Protein AF-A0A8J2N8V6-F1 (afdb_monomer_lite)

Organism: Fusarium equiseti (NCBI:txid61235)

Sequence (111 aa):
MAQVSVFTEREKQVLQQASYNYNIIHEINIMSFAQFEYEKMSPFFQNFLKGIPEEAKASAIDEWRRVRGYAEAKCVVYMLAQDITIEKRWEERSGVIPCGPIFHEDNLIAF

Secondary structure (DSSP, 8-state):
-----SS-HHHHHHHHTT---HHHHHHHHH--HHHHHHHHTSHHHHHHHHTS-------HHHHHHHHHHHHHHHHHHHHHHHHHHHHHHHHHHHTS---S----TT-----

pLDDT: mean 76.34, std 15.36, range [38.72, 94.06]

Radius of gyration: 24.13 Å; chains: 1; bounding box: 59×27×76 Å

Foldseek 3Di:
DDDDQPDDPVLLVCLQVVHDDLVNLVCLLPDDLVNVVVCVVDPSVVSPLVVQDDDDDPDSVVSSVSSNVVSVVVNVVVVVVVVVVVVVVVVVVVVPDPPDDDDDPDDDDDD

Structure (mmCIF, N/CA/C/O backbone):
data_AF-A0A8J2N8V6-F1
#
_entry.id   AF-A0A8J2N8V6-F1
#
loop_
_atom_site.group_PDB
_atom_site.id
_atom_site.type_symbol
_atom_site.label_atom_id
_atom_site.label_alt_id
_atom_site.label_comp_id
_atom_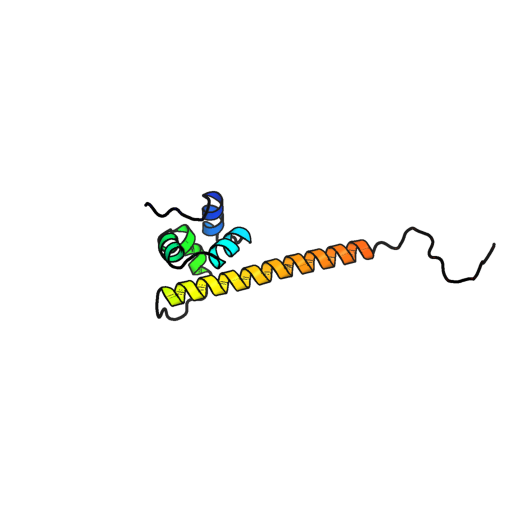site.label_asym_id
_atom_site.label_entity_id
_atom_site.label_seq_id
_atom_site.pdbx_PDB_ins_code
_atom_site.Cartn_x
_atom_site.Cartn_y
_atom_site.Cartn_z
_atom_site.occupancy
_atom_site.B_iso_or_equiv
_atom_site.auth_seq_id
_atom_site.auth_comp_id
_atom_site.auth_asym_id
_atom_site.auth_atom_id
_atom_site.pdbx_PDB_model_num
ATOM 1 N N . MET A 1 1 ? 2.281 -12.651 -22.141 1.00 47.66 1 MET A N 1
ATOM 2 C CA . MET A 1 1 ? 0.998 -12.439 -21.437 1.00 47.66 1 MET A CA 1
ATOM 3 C C . MET A 1 1 ? 0.996 -11.006 -20.943 1.00 47.66 1 MET A C 1
ATOM 5 O O . MET A 1 1 ? 2.016 -10.591 -20.410 1.00 47.66 1 MET A O 1
ATOM 9 N N . ALA A 1 2 ? -0.059 -10.232 -21.203 1.00 61.03 2 ALA A N 1
ATOM 10 C CA . ALA A 1 2 ? -0.148 -8.867 -20.687 1.00 61.03 2 ALA A CA 1
ATOM 11 C C . ALA A 1 2 ? -0.302 -8.936 -19.163 1.00 61.03 2 ALA A C 1
ATOM 13 O O . ALA A 1 2 ? -1.195 -9.625 -18.673 1.00 61.03 2 ALA A O 1
ATOM 14 N N . GLN A 1 3 ? 0.599 -8.288 -18.428 1.00 75.00 3 GLN A N 1
ATOM 15 C CA . GLN A 1 3 ? 0.476 -8.157 -16.982 1.00 75.00 3 GLN A CA 1
ATOM 16 C C . GLN A 1 3 ? -0.715 -7.237 -16.688 1.00 75.00 3 GLN A C 1
ATOM 18 O O . GLN A 1 3 ? -0.877 -6.209 -17.348 1.00 75.00 3 GLN A O 1
ATOM 23 N N . VAL A 1 4 ? -1.585 -7.656 -15.769 1.00 85.31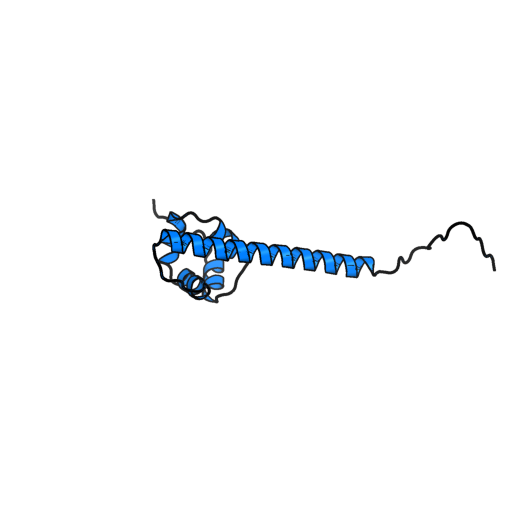 4 VAL A N 1
ATOM 24 C CA . VAL A 1 4 ? -2.819 -6.945 -15.405 1.00 85.31 4 VAL A CA 1
ATOM 25 C C . VAL A 1 4 ? -2.625 -6.330 -14.025 1.00 85.31 4 VAL A C 1
ATOM 27 O O . VAL A 1 4 ? -1.902 -6.882 -13.192 1.00 85.31 4 VAL A O 1
ATOM 30 N N . SER A 1 5 ? -3.240 -5.171 -13.798 1.00 87.19 5 SER A N 1
ATOM 31 C CA . SER A 1 5 ? -3.201 -4.527 -12.488 1.00 87.19 5 SER A CA 1
ATOM 32 C C . SER A 1 5 ? -3.903 -5.392 -11.440 1.00 87.19 5 SER A C 1
ATOM 34 O O . SER A 1 5 ? -4.934 -5.996 -11.741 1.00 87.19 5 SER A O 1
ATOM 36 N N . VAL A 1 6 ? -3.352 -5.445 -10.226 1.00 87.19 6 VAL A N 1
ATOM 37 C CA . VAL A 1 6 ? -3.999 -6.125 -9.089 1.00 87.19 6 VAL A CA 1
ATOM 38 C C . VAL A 1 6 ? -5.179 -5.318 -8.550 1.00 87.19 6 VAL A C 1
ATOM 40 O O . VAL A 1 6 ? -6.152 -5.892 -8.079 1.00 87.19 6 VAL A O 1
ATOM 43 N N . PHE A 1 7 ? -5.157 -3.998 -8.750 1.00 87.88 7 PHE A N 1
ATOM 44 C CA . PHE A 1 7 ? -6.187 -3.098 -8.255 1.00 87.88 7 PHE A CA 1
ATOM 45 C C . PHE A 1 7 ? -7.393 -3.015 -9.191 1.00 87.88 7 PHE A C 1
ATOM 47 O O . PHE A 1 7 ? -7.270 -2.818 -10.407 1.00 87.88 7 PHE A O 1
ATOM 54 N N . THR A 1 8 ? -8.586 -3.036 -8.606 1.00 88.69 8 THR A N 1
ATOM 55 C CA . THR A 1 8 ? -9.826 -2.686 -9.305 1.00 88.69 8 THR A CA 1
ATOM 56 C C . THR A 1 8 ? -9.885 -1.186 -9.621 1.00 88.69 8 THR A C 1
ATOM 58 O O . THR A 1 8 ? -9.232 -0.365 -8.979 1.00 88.69 8 THR A O 1
ATOM 61 N N . GLU A 1 9 ? -10.731 -0.775 -10.571 1.00 88.44 9 GLU A N 1
ATOM 62 C CA . GLU A 1 9 ? -10.908 0.652 -10.906 1.00 88.44 9 GLU A CA 1
ATOM 63 C C . GLU A 1 9 ? -11.339 1.508 -9.705 1.00 88.44 9 GLU A C 1
ATOM 65 O O . GLU A 1 9 ? -10.899 2.648 -9.550 1.00 88.44 9 GLU A O 1
ATOM 70 N N . ARG A 1 10 ? -12.151 0.948 -8.801 1.00 86.19 10 ARG A N 1
ATOM 71 C CA . ARG A 1 10 ? -12.551 1.632 -7.567 1.00 86.19 10 ARG A CA 1
ATOM 72 C C . ARG A 1 10 ? -11.361 1.849 -6.632 1.00 86.19 10 ARG A C 1
ATOM 74 O O . ARG A 1 10 ? -11.231 2.919 -6.045 1.00 86.19 10 ARG A O 1
ATOM 81 N N . GLU A 1 11 ? -10.493 0.856 -6.489 1.00 85.25 11 GLU A N 1
ATOM 82 C CA . GLU A 1 11 ? -9.301 0.952 -5.639 1.00 85.25 11 GLU A CA 1
ATOM 83 C C . GLU A 1 11 ? -8.276 1.927 -6.213 1.00 85.25 11 GLU A C 1
ATOM 85 O O . GLU A 1 11 ? -7.693 2.711 -5.463 1.00 85.25 11 GLU A O 1
ATOM 90 N N . LYS A 1 12 ? -8.140 1.979 -7.543 1.00 86.50 12 LYS A N 1
ATOM 91 C CA . LYS A 1 12 ? -7.332 2.999 -8.226 1.00 86.50 12 LYS A CA 1
ATOM 92 C C . LYS A 1 12 ? -7.821 4.414 -7.915 1.00 86.50 12 LYS A C 1
ATOM 94 O O . LYS A 1 12 ? -7.001 5.280 -7.617 1.00 86.50 12 LYS A O 1
ATOM 99 N N . GLN A 1 13 ? -9.137 4.653 -7.920 1.00 85.50 13 GLN A N 1
ATOM 100 C CA . GLN A 1 13 ? -9.715 5.955 -7.547 1.00 85.50 13 GLN A CA 1
ATOM 101 C C . GLN A 1 13 ? -9.432 6.320 -6.083 1.00 85.50 13 GLN A C 1
ATOM 103 O O . GLN A 1 13 ? -9.095 7.465 -5.784 1.00 85.50 13 GLN A O 1
ATOM 108 N N . VAL A 1 14 ? -9.530 5.347 -5.173 1.00 82.75 14 VAL A N 1
ATOM 109 C CA . VAL A 1 14 ? -9.238 5.538 -3.742 1.00 82.75 14 VAL A CA 1
ATOM 110 C C . VAL A 1 14 ? -7.758 5.886 -3.527 1.00 82.75 14 VAL A C 1
ATOM 112 O O . VAL A 1 14 ? -7.455 6.876 -2.858 1.00 82.75 14 VAL A O 1
ATOM 115 N N . LEU A 1 15 ? -6.843 5.153 -4.173 1.00 80.19 15 LEU A N 1
ATOM 116 C CA . LEU A 1 15 ? -5.404 5.448 -4.168 1.00 80.19 15 LEU A CA 1
ATOM 117 C C . LEU A 1 15 ? -5.084 6.823 -4.759 1.00 80.19 15 LEU A C 1
ATOM 119 O O . LEU A 1 15 ? -4.249 7.553 -4.225 1.00 80.19 15 LEU A 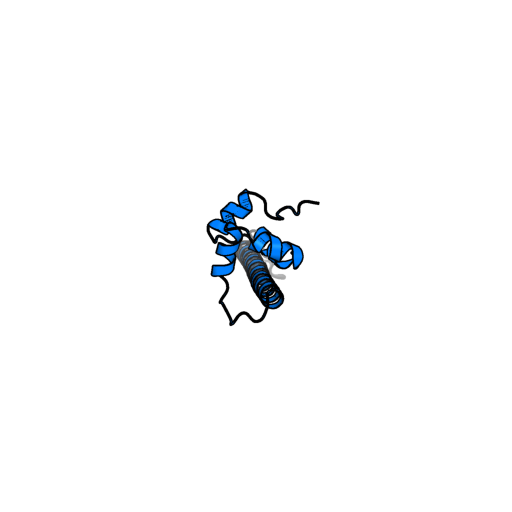O 1
ATOM 123 N N . GLN A 1 16 ? -5.768 7.208 -5.838 1.00 81.81 16 GLN A N 1
ATOM 124 C CA . GLN A 1 16 ? -5.568 8.501 -6.486 1.00 81.81 16 GLN A CA 1
ATOM 125 C C . GLN A 1 16 ? -5.890 9.675 -5.552 1.00 81.81 16 GLN A C 1
ATOM 127 O O . GLN A 1 16 ? -5.229 10.710 -5.643 1.00 81.81 16 GLN A O 1
ATOM 132 N N . GLN A 1 17 ? -6.855 9.502 -4.645 1.00 78.94 17 GLN A N 1
ATOM 133 C CA . GLN A 1 17 ? -7.236 10.481 -3.623 1.00 78.94 17 GLN A CA 1
ATOM 134 C C . GLN A 1 17 ? -6.364 10.418 -2.357 1.00 78.94 17 GLN A C 1
ATOM 136 O O . GLN A 1 17 ? -6.666 11.104 -1.383 1.00 78.94 17 GLN A O 1
ATOM 141 N N . ALA A 1 18 ? -5.305 9.596 -2.344 1.00 69.38 18 ALA A N 1
ATOM 142 C CA . ALA A 1 18 ? -4.482 9.311 -1.165 1.00 69.38 18 ALA A CA 1
ATOM 143 C C . ALA A 1 18 ? -5.298 8.822 0.049 1.00 69.38 18 ALA A C 1
ATOM 145 O O . ALA A 1 18 ? -4.896 8.994 1.201 1.00 69.38 18 ALA A O 1
ATOM 146 N N . SER A 1 19 ? -6.457 8.210 -0.211 1.00 71.81 19 SER A N 1
ATOM 147 C CA . SER A 1 19 ? -7.266 7.566 0.813 1.00 71.81 19 SER A CA 1
ATOM 148 C C . SER A 1 19 ? -6.814 6.117 0.954 1.00 71.81 19 SER A C 1
ATOM 150 O O . SER A 1 19 ? -6.553 5.433 -0.036 1.00 71.81 19 SER A O 1
ATOM 152 N N . TYR A 1 20 ? -6.677 5.650 2.192 1.00 73.00 20 TYR A N 1
ATOM 153 C CA . TYR A 1 20 ? -6.158 4.319 2.479 1.00 73.00 20 TYR A CA 1
ATOM 154 C C . TYR A 1 20 ? -7.292 3.408 2.950 1.00 73.00 20 TYR A C 1
ATOM 156 O O . TYR A 1 20 ? -8.055 3.745 3.856 1.00 73.00 20 TYR A O 1
ATOM 164 N N . ASN A 1 21 ? -7.401 2.241 2.320 1.00 82.50 21 ASN A N 1
ATOM 165 C CA . ASN A 1 21 ? -8.260 1.141 2.746 1.00 82.50 21 ASN A CA 1
ATOM 166 C C . ASN A 1 21 ? -7.366 -0.060 3.066 1.00 82.50 21 ASN A C 1
ATOM 168 O O . ASN A 1 21 ? -6.396 -0.297 2.348 1.00 82.50 21 ASN A O 1
ATOM 172 N N . TYR A 1 22 ? -7.700 -0.819 4.112 1.00 83.62 22 TYR A N 1
ATOM 173 C CA . TYR A 1 22 ? -6.961 -2.020 4.498 1.00 83.62 22 TYR A CA 1
ATOM 174 C C . TYR A 1 22 ? -6.693 -2.961 3.317 1.00 83.62 22 TYR A C 1
ATOM 176 O O . TYR A 1 22 ? -5.552 -3.364 3.140 1.00 83.62 22 TYR A O 1
ATOM 184 N N . ASN A 1 23 ? -7.690 -3.250 2.474 1.00 85.19 23 ASN A N 1
ATOM 185 C CA . ASN A 1 23 ? -7.534 -4.181 1.350 1.00 85.19 23 ASN A CA 1
ATOM 186 C C . ASN A 1 23 ? -6.462 -3.705 0.364 1.00 85.19 23 ASN A C 1
ATOM 188 O O . ASN A 1 23 ? -5.589 -4.471 -0.022 1.00 85.19 23 ASN A O 1
ATOM 192 N N . ILE A 1 24 ? -6.474 -2.411 0.041 1.00 87.56 24 ILE A N 1
ATOM 193 C CA . ILE A 1 24 ? -5.502 -1.787 -0.859 1.00 87.56 24 ILE A CA 1
ATOM 194 C C . ILE A 1 24 ? -4.093 -1.863 -0.263 1.00 87.56 24 ILE A C 1
ATOM 196 O O . ILE A 1 24 ? -3.141 -2.235 -0.942 1.00 87.56 24 ILE A O 1
ATOM 200 N N . ILE A 1 25 ? -3.951 -1.519 1.019 1.00 87.81 25 ILE A N 1
ATOM 201 C CA . ILE A 1 25 ? -2.660 -1.586 1.712 1.00 87.81 25 ILE A CA 1
ATOM 202 C C . ILE A 1 25 ? -2.171 -3.037 1.809 1.00 87.81 25 ILE A C 1
ATOM 204 O O . ILE A 1 25 ? -0.982 -3.301 1.639 1.00 87.81 25 ILE A O 1
ATOM 208 N N . HIS A 1 26 ? -3.078 -3.981 2.044 1.00 89.69 26 HIS A N 1
ATOM 209 C CA . HIS A 1 26 ? -2.762 -5.397 2.100 1.00 89.69 26 HIS A CA 1
ATOM 210 C C . HIS A 1 26 ? -2.261 -5.913 0.747 1.00 89.69 26 HIS A C 1
ATOM 212 O O . HIS A 1 26 ? -1.228 -6.578 0.711 1.00 89.69 26 HIS A O 1
ATOM 218 N N . GLU A 1 27 ? -2.902 -5.537 -0.364 1.00 91.50 27 GLU A N 1
ATOM 219 C CA . GLU A 1 27 ? -2.417 -5.876 -1.708 1.00 91.50 27 GLU A CA 1
ATOM 220 C C . GLU A 1 27 ? -1.004 -5.340 -1.971 1.00 91.50 27 GLU A C 1
ATOM 222 O 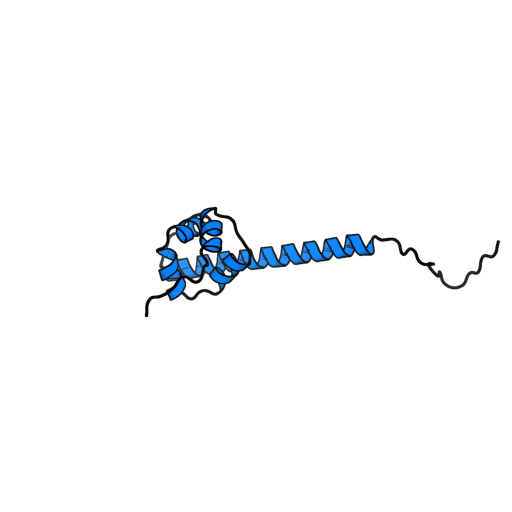O . GLU A 1 27 ? -0.152 -6.056 -2.498 1.00 91.50 27 GLU A O 1
ATOM 227 N N . ILE A 1 28 ? -0.707 -4.113 -1.530 1.00 90.38 28 ILE A N 1
ATOM 228 C CA . ILE A 1 28 ? 0.642 -3.530 -1.618 1.00 90.38 28 ILE A CA 1
ATOM 229 C C . ILE A 1 28 ? 1.658 -4.310 -0.772 1.00 90.38 28 ILE A C 1
ATOM 231 O O . ILE A 1 28 ? 2.816 -4.447 -1.161 1.00 90.38 28 ILE A O 1
ATOM 235 N N . ASN A 1 29 ? 1.247 -4.853 0.373 1.00 92.00 29 ASN A N 1
ATOM 236 C CA . ASN A 1 29 ? 2.129 -5.651 1.224 1.00 92.00 29 ASN A CA 1
ATOM 237 C C . ASN A 1 29 ? 2.483 -7.016 0.596 1.00 92.00 29 ASN A C 1
ATOM 239 O O . ASN A 1 29 ? 3.599 -7.518 0.766 1.00 92.00 29 ASN A O 1
ATOM 243 N N . ILE A 1 30 ? 1.549 -7.631 -0.134 1.00 92.94 30 ILE A N 1
ATOM 244 C CA . ILE A 1 30 ? 1.728 -8.987 -0.679 1.00 92.94 30 ILE A CA 1
ATOM 245 C C . ILE A 1 30 ? 2.151 -9.019 -2.153 1.00 92.94 30 ILE A C 1
ATOM 247 O O . ILE A 1 30 ? 2.487 -10.091 -2.660 1.00 92.94 30 ILE A O 1
ATOM 251 N N . MET A 1 31 ? 2.159 -7.881 -2.856 1.00 93.12 31 MET A N 1
ATOM 252 C CA . MET A 1 31 ? 2.541 -7.848 -4.268 1.00 93.12 31 MET A CA 1
ATOM 253 C C . MET A 1 31 ? 4.014 -8.214 -4.488 1.00 93.12 31 MET A C 1
ATOM 255 O O . MET A 1 31 ? 4.919 -7.832 -3.738 1.00 93.12 31 MET A O 1
ATOM 259 N N . SER A 1 32 ? 4.260 -8.941 -5.576 1.00 94.06 32 SER A N 1
ATOM 260 C CA . SER A 1 32 ? 5.611 -9.295 -6.007 1.00 94.06 32 SER A CA 1
ATOM 261 C C . SER A 1 32 ? 6.381 -8.067 -6.500 1.00 94.06 32 SER A C 1
ATOM 263 O O . SER A 1 32 ? 5.790 -7.057 -6.884 1.00 94.06 32 SER A O 1
ATOM 265 N N . PHE A 1 33 ? 7.710 -8.174 -6.562 1.00 93.12 33 PHE A N 1
ATOM 266 C CA . PHE A 1 33 ? 8.551 -7.124 -7.141 1.00 93.12 33 PHE A CA 1
ATOM 267 C C . PHE A 1 33 ? 8.160 -6.803 -8.594 1.00 93.12 33 PHE A C 1
ATOM 269 O O . PHE A 1 33 ? 8.002 -5.639 -8.946 1.00 93.12 33 PHE A O 1
ATOM 276 N N . ALA A 1 34 ? 7.901 -7.827 -9.413 1.00 92.56 34 ALA A N 1
ATOM 277 C CA . ALA A 1 34 ? 7.468 -7.639 -10.798 1.00 92.56 34 ALA A CA 1
ATOM 278 C C . ALA A 1 34 ? 6.107 -6.928 -10.899 1.00 92.56 34 ALA A C 1
ATOM 280 O O . ALA A 1 34 ? 5.888 -6.133 -11.811 1.00 92.56 34 ALA A O 1
ATOM 281 N N . GLN A 1 35 ? 5.182 -7.194 -9.969 1.00 93.62 35 GLN A N 1
ATOM 282 C CA . GLN A 1 35 ? 3.914 -6.466 -9.918 1.00 93.62 35 GLN A CA 1
ATOM 283 C C . GLN A 1 35 ? 4.129 -5.022 -9.481 1.00 93.62 35 GLN A C 1
ATOM 285 O O . GLN A 1 35 ? 3.576 -4.117 -10.090 1.00 93.62 35 GLN A O 1
ATOM 290 N N . PHE A 1 36 ? 4.980 -4.791 -8.486 1.00 92.75 36 PHE A N 1
ATOM 291 C CA . PHE A 1 36 ? 5.339 -3.447 -8.061 1.00 92.75 36 PHE A CA 1
ATOM 292 C C . PHE A 1 36 ? 5.934 -2.612 -9.203 1.00 92.75 36 PHE A C 1
ATOM 294 O O . PHE A 1 36 ? 5.514 -1.474 -9.397 1.00 92.75 36 PHE A O 1
ATOM 301 N N . GLU A 1 37 ? 6.869 -3.163 -9.982 1.00 92.44 37 GLU A N 1
ATOM 302 C CA . GLU A 1 37 ? 7.453 -2.453 -11.127 1.00 92.44 37 GLU A CA 1
ATOM 303 C C . GLU A 1 37 ? 6.401 -2.078 -12.173 1.00 92.44 37 GLU A C 1
ATOM 305 O O . GLU A 1 37 ? 6.438 -0.971 -12.710 1.00 92.44 37 GLU A O 1
ATOM 310 N N . TYR A 1 38 ? 5.435 -2.966 -12.413 1.00 92.06 38 TYR A N 1
ATOM 311 C CA . TYR A 1 38 ? 4.305 -2.698 -13.294 1.00 92.06 38 TYR A CA 1
ATOM 312 C C . TYR A 1 38 ? 3.388 -1.593 -12.739 1.00 92.06 38 TYR A C 1
ATOM 314 O O . TYR A 1 38 ? 3.127 -0.602 -13.422 1.00 92.06 38 TYR A O 1
ATOM 322 N N . GLU A 1 39 ? 2.935 -1.714 -11.488 1.00 90.75 39 GLU A N 1
ATOM 323 C CA . GLU A 1 39 ? 2.007 -0.754 -10.870 1.00 90.75 39 GLU A CA 1
ATOM 324 C C . GLU A 1 39 ? 2.631 0.632 -10.712 1.00 90.75 39 GLU A C 1
ATOM 326 O O . GLU A 1 39 ? 1.956 1.645 -10.894 1.00 90.75 39 GLU A O 1
ATOM 331 N N . LYS A 1 40 ? 3.939 0.698 -10.447 1.00 89.62 40 LYS A N 1
ATOM 332 C CA . LYS A 1 40 ? 4.690 1.951 -10.319 1.00 89.62 40 LYS A CA 1
ATOM 333 C C . LYS A 1 40 ? 4.633 2.811 -11.581 1.00 89.62 40 LYS A C 1
ATOM 335 O O . LYS A 1 40 ? 4.717 4.034 -11.475 1.00 89.62 40 LYS A O 1
ATOM 340 N N . MET A 1 41 ? 4.466 2.217 -12.761 1.00 87.25 41 MET A N 1
ATOM 341 C CA . MET A 1 41 ? 4.309 2.976 -14.008 1.00 87.25 41 MET A CA 1
ATOM 342 C C . MET A 1 41 ? 2.957 3.700 -14.089 1.00 87.25 41 MET A C 1
ATOM 344 O O . MET A 1 41 ? 2.786 4.606 -14.905 1.00 87.25 41 MET A O 1
ATOM 348 N N . SER A 1 42 ? 1.998 3.335 -13.236 1.00 85.75 42 SER A N 1
ATOM 349 C CA . SER A 1 42 ? 0.657 3.902 -13.247 1.00 85.75 42 SER A CA 1
ATOM 350 C C . SER A 1 42 ? 0.555 5.198 -12.424 1.00 85.75 42 SER A C 1
ATOM 352 O O . SER A 1 42 ? 1.035 5.258 -11.288 1.00 85.75 42 SER A O 1
ATOM 354 N N . PRO A 1 43 ? -0.155 6.234 -12.919 1.00 84.31 43 PRO A N 1
ATOM 355 C CA . PRO A 1 43 ? -0.288 7.513 -12.214 1.00 84.31 43 PRO A CA 1
ATOM 356 C C . PRO A 1 43 ? -0.951 7.422 -10.832 1.00 84.31 43 PRO A C 1
ATOM 358 O O . PRO A 1 43 ? -0.595 8.177 -9.929 1.00 84.31 43 PRO A O 1
ATOM 361 N N . PHE A 1 44 ? -1.903 6.502 -10.643 1.00 82.44 44 PHE A N 1
ATOM 362 C CA . PHE A 1 44 ? -2.595 6.348 -9.357 1.00 82.44 44 PHE A CA 1
ATOM 363 C C . PHE A 1 44 ? -1.647 5.844 -8.258 1.00 82.44 44 PHE A C 1
ATOM 365 O O . PHE A 1 44 ? -1.743 6.276 -7.111 1.00 82.44 44 PHE A O 1
ATOM 372 N N . PHE A 1 45 ? -0.688 4.986 -8.613 1.00 84.62 45 PHE A N 1
ATOM 373 C CA . PHE A 1 45 ? 0.276 4.422 -7.674 1.00 84.62 45 PHE A CA 1
ATOM 374 C C . PHE A 1 45 ? 1.355 5.443 -7.289 1.00 84.62 45 PHE A C 1
ATOM 376 O O . PHE A 1 45 ? 1.816 5.478 -6.152 1.00 84.62 45 PHE A O 1
ATOM 383 N N . GLN A 1 46 ? 1.702 6.359 -8.196 1.00 83.31 46 GLN A N 1
ATOM 384 C CA . GLN A 1 46 ? 2.616 7.468 -7.900 1.00 8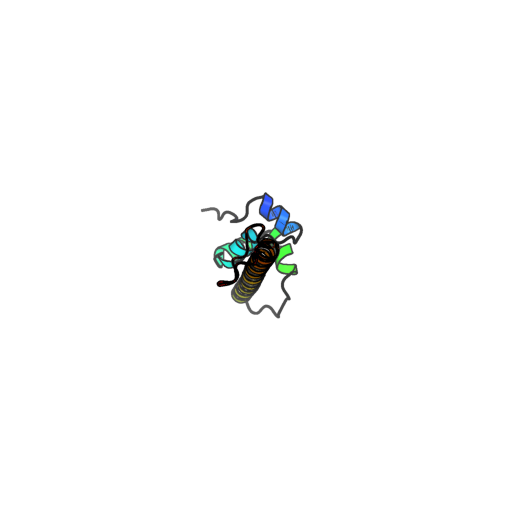3.31 46 GLN A CA 1
ATOM 385 C C . GLN A 1 46 ? 2.101 8.370 -6.770 1.00 83.31 46 GLN A C 1
ATOM 387 O O . GLN A 1 46 ? 2.889 8.865 -5.965 1.00 83.31 46 GLN A O 1
ATOM 392 N N . ASN A 1 47 ? 0.784 8.566 -6.662 1.00 81.69 47 ASN A N 1
ATOM 393 C CA . ASN A 1 47 ? 0.209 9.335 -5.556 1.00 81.69 47 ASN A CA 1
ATOM 394 C C . ASN A 1 47 ? 0.375 8.626 -4.208 1.00 81.69 47 ASN A C 1
ATOM 396 O O . ASN A 1 47 ? 0.644 9.296 -3.214 1.00 81.69 47 ASN A O 1
ATOM 400 N N . PHE A 1 48 ? 0.298 7.294 -4.186 1.00 81.38 48 PHE A N 1
ATOM 401 C CA . PHE A 1 48 ? 0.614 6.505 -2.996 1.00 81.38 48 PHE A CA 1
ATOM 402 C C . PHE A 1 48 ? 2.081 6.681 -2.582 1.00 81.38 48 PHE A C 1
ATOM 404 O O . PHE A 1 48 ? 2.370 6.964 -1.421 1.00 81.38 48 PHE A O 1
ATOM 411 N N . LEU A 1 49 ? 3.010 6.596 -3.541 1.00 83.44 49 LEU A N 1
ATOM 412 C CA . LEU A 1 49 ? 4.448 6.715 -3.273 1.00 83.44 49 LEU A CA 1
ATOM 413 C C . LEU A 1 49 ? 4.847 8.074 -2.682 1.00 83.44 49 LEU A C 1
ATOM 415 O O . LEU A 1 49 ? 5.750 8.120 -1.850 1.00 83.44 49 LEU A O 1
ATOM 419 N N . LYS A 1 50 ? 4.155 9.164 -3.046 1.00 82.06 50 LYS A N 1
ATOM 420 C CA . LYS A 1 50 ? 4.370 10.500 -2.454 1.00 82.06 50 LYS A CA 1
ATOM 421 C C . LYS A 1 50 ? 4.117 10.539 -0.944 1.00 82.06 50 LYS A C 1
ATOM 423 O O . LYS A 1 50 ? 4.679 11.387 -0.261 1.00 82.06 50 LYS A O 1
ATOM 428 N N . GLY A 1 51 ? 3.272 9.648 -0.423 1.00 74.56 51 GLY A N 1
ATOM 429 C CA . GLY A 1 51 ? 2.985 9.540 1.009 1.00 74.56 51 GLY A CA 1
ATOM 430 C C . GLY A 1 51 ? 4.068 8.815 1.816 1.00 74.56 51 GLY A C 1
ATOM 431 O O . GLY A 1 51 ? 3.957 8.739 3.041 1.00 74.56 51 GLY A O 1
ATOM 432 N N . ILE A 1 52 ? 5.098 8.274 1.155 1.00 82.75 52 ILE A N 1
ATOM 433 C CA . ILE A 1 52 ? 6.172 7.501 1.782 1.00 82.75 52 ILE A CA 1
ATOM 434 C C . ILE A 1 52 ? 7.439 8.365 1.832 1.00 82.75 52 ILE A C 1
ATOM 436 O O . ILE A 1 52 ? 7.933 8.744 0.766 1.00 82.75 52 ILE A O 1
ATOM 440 N N . PRO A 1 53 ? 8.007 8.631 3.026 1.00 79.31 53 PRO A N 1
ATOM 441 C CA . PRO A 1 53 ? 9.212 9.449 3.183 1.00 79.31 53 PRO A CA 1
ATOM 442 C C . PRO A 1 53 ? 10.329 9.008 2.231 1.00 79.31 53 PRO A C 1
ATOM 444 O O . PRO A 1 53 ? 10.768 7.857 2.299 1.00 79.31 53 PRO A O 1
ATOM 447 N N . GLU A 1 54 ? 10.745 9.878 1.305 1.00 71.38 54 GLU A N 1
ATOM 448 C CA . GLU A 1 54 ? 11.830 9.581 0.364 1.00 71.38 54 GLU A CA 1
ATOM 449 C C . GLU A 1 54 ? 13.176 9.571 1.093 1.00 71.38 54 GLU A C 1
ATOM 451 O O . GLU A 1 54 ? 13.657 10.600 1.556 1.00 71.38 54 GLU A O 1
ATOM 456 N N . GLU A 1 55 ? 13.798 8.395 1.161 1.00 66.75 55 GLU A N 1
ATOM 457 C CA . GLU A 1 55 ? 15.232 8.269 1.413 1.00 66.75 55 GLU A CA 1
ATOM 458 C C . GLU A 1 55 ? 15.986 8.234 0.078 1.00 66.75 55 GLU A C 1
ATOM 460 O O . GLU A 1 55 ? 15.399 7.979 -0.981 1.00 66.75 55 GLU A O 1
ATOM 465 N N . ALA A 1 56 ? 17.294 8.497 0.121 1.00 60.53 56 ALA A N 1
ATOM 466 C CA . ALA A 1 56 ? 18.156 8.431 -1.054 1.00 60.53 56 ALA A CA 1
ATOM 467 C C . ALA A 1 56 ? 18.007 7.060 -1.742 1.00 60.53 56 ALA A C 1
ATOM 469 O O . ALA A 1 56 ? 18.346 6.019 -1.180 1.00 60.53 56 ALA A O 1
ATOM 470 N N . LYS A 1 57 ? 17.450 7.062 -2.959 1.00 65.38 57 LYS A N 1
ATOM 471 C CA . LYS A 1 57 ? 17.113 5.840 -3.701 1.00 65.38 57 LYS A CA 1
ATOM 472 C C . LYS A 1 57 ? 18.397 5.130 -4.135 1.00 65.38 57 LYS A C 1
ATOM 474 O O . LYS A 1 57 ? 19.085 5.614 -5.029 1.00 65.38 57 LYS A O 1
ATOM 479 N N . ALA A 1 58 ? 18.695 3.982 -3.528 1.00 67.19 58 ALA A N 1
ATOM 480 C CA . ALA A 1 58 ? 19.821 3.135 -3.925 1.00 67.19 58 ALA A CA 1
ATOM 481 C C . ALA A 1 58 ? 19.452 2.180 -5.081 1.00 67.19 58 ALA A C 1
ATOM 483 O O . ALA A 1 58 ? 20.243 2.011 -6.008 1.00 67.19 58 ALA A O 1
ATOM 484 N N . SER A 1 59 ? 18.239 1.599 -5.078 1.00 86.44 59 SER A N 1
ATOM 485 C CA . SER A 1 59 ? 17.745 0.712 -6.147 1.00 86.44 59 SER A CA 1
ATOM 486 C C . SER A 1 59 ? 16.208 0.576 -6.183 1.00 86.44 59 SER A C 1
ATOM 488 O O . SER A 1 59 ? 15.517 0.911 -5.220 1.00 86.44 59 SER A O 1
ATOM 490 N N . ALA A 1 60 ? 15.656 0.035 -7.283 1.00 86.88 60 ALA A N 1
ATOM 491 C CA . ALA A 1 60 ? 14.221 -0.274 -7.405 1.00 86.88 60 ALA A CA 1
ATOM 492 C C . ALA A 1 60 ? 13.751 -1.343 -6.399 1.00 86.88 60 ALA A C 1
ATOM 494 O O . ALA A 1 60 ? 12.621 -1.288 -5.914 1.00 86.88 60 ALA A O 1
ATOM 495 N N . ILE A 1 61 ? 14.629 -2.289 -6.050 1.00 89.12 61 ILE A N 1
ATOM 496 C CA . ILE A 1 61 ? 14.364 -3.317 -5.035 1.00 89.12 61 ILE A CA 1
ATOM 497 C C . ILE A 1 61 ? 14.254 -2.690 -3.644 1.00 89.12 61 ILE A C 1
ATOM 499 O O . ILE A 1 61 ? 13.369 -3.066 -2.876 1.00 89.12 61 ILE A O 1
ATOM 503 N N . ASP A 1 62 ? 15.119 -1.731 -3.316 1.00 88.69 62 ASP A N 1
ATOM 504 C CA . ASP A 1 62 ? 15.059 -1.038 -2.025 1.00 88.69 62 ASP A CA 1
ATOM 505 C C . ASP A 1 62 ? 13.793 -0.186 -1.921 1.00 88.69 62 ASP A C 1
ATOM 507 O O . ASP A 1 62 ? 13.137 -0.153 -0.880 1.00 88.69 62 ASP A O 1
ATOM 511 N N . GLU A 1 63 ? 13.378 0.428 -3.031 1.00 88.56 63 GLU A N 1
ATOM 512 C CA . GLU A 1 63 ? 12.103 1.133 -3.103 1.00 88.56 63 GLU A CA 1
ATOM 513 C C . GLU A 1 63 ? 10.911 0.192 -2.880 1.00 88.56 63 GLU A C 1
ATOM 515 O O . GLU A 1 63 ? 10.032 0.522 -2.084 1.00 88.56 63 GLU A O 1
ATOM 520 N N . TRP A 1 64 ? 10.903 -0.993 -3.503 1.00 91.00 64 TRP A N 1
ATOM 521 C CA . TRP A 1 64 ? 9.873 -2.012 -3.272 1.00 91.00 64 TRP A CA 1
ATOM 522 C C . TRP A 1 64 ? 9.833 -2.474 -1.813 1.00 91.00 64 TRP A C 1
ATOM 524 O O . TRP A 1 64 ? 8.763 -2.516 -1.209 1.00 91.00 64 TRP A O 1
ATOM 534 N N . ARG A 1 65 ? 10.993 -2.765 -1.210 1.00 89.94 65 ARG A N 1
ATOM 535 C CA . ARG A 1 65 ? 11.093 -3.158 0.206 1.00 89.94 65 ARG A CA 1
ATOM 536 C C . ARG A 1 65 ? 10.554 -2.078 1.136 1.00 89.94 65 ARG A C 1
ATOM 538 O O . ARG A 1 65 ? 9.818 -2.395 2.064 1.00 89.94 65 ARG A O 1
ATOM 545 N N . ARG A 1 66 ? 10.872 -0.810 0.869 1.00 88.94 66 ARG A N 1
ATOM 546 C CA . ARG A 1 66 ? 10.359 0.336 1.631 1.00 88.94 66 ARG A CA 1
ATOM 547 C C . ARG A 1 66 ? 8.843 0.460 1.509 1.00 88.94 66 ARG A C 1
ATOM 549 O O . ARG A 1 66 ? 8.160 0.633 2.512 1.00 88.94 66 ARG A O 1
ATOM 556 N N . VAL A 1 67 ? 8.319 0.352 0.291 1.00 90.19 67 VAL A N 1
ATOM 557 C CA . VAL A 1 67 ? 6.877 0.397 0.012 1.00 90.19 67 VAL A CA 1
ATOM 558 C C . VAL A 1 67 ? 6.145 -0.722 0.742 1.00 90.19 67 VAL A C 1
ATOM 560 O O . VAL A 1 67 ? 5.142 -0.470 1.409 1.00 90.19 67 VAL A O 1
ATOM 563 N N . ARG A 1 68 ? 6.696 -1.934 0.684 1.00 91.44 68 ARG A N 1
ATOM 564 C CA . ARG A 1 68 ? 6.172 -3.095 1.394 1.00 91.44 68 ARG A CA 1
ATOM 565 C C . ARG A 1 68 ? 6.212 -2.904 2.910 1.00 91.44 68 ARG A C 1
ATOM 567 O O . ARG A 1 68 ? 5.192 -3.102 3.555 1.00 91.44 68 ARG A O 1
ATOM 574 N N . GLY A 1 69 ? 7.335 -2.450 3.466 1.00 89.88 69 GLY A N 1
ATOM 575 C CA . GLY A 1 69 ? 7.469 -2.188 4.903 1.00 89.88 69 GLY A CA 1
ATOM 576 C C . GLY A 1 69 ? 6.518 -1.094 5.401 1.00 89.88 69 GLY A C 1
ATOM 577 O O . GLY A 1 69 ? 5.912 -1.224 6.462 1.00 89.88 69 GLY A O 1
ATOM 578 N N . TYR A 1 70 ? 6.308 -0.039 4.608 1.00 89.44 70 TYR A N 1
ATOM 579 C CA . TYR A 1 70 ? 5.302 0.981 4.907 1.00 89.44 70 TYR A CA 1
ATOM 580 C C . TYR A 1 70 ? 3.882 0.394 4.911 1.00 89.44 70 TYR A C 1
ATOM 582 O O . TYR A 1 70 ? 3.096 0.667 5.821 1.00 89.44 70 TYR A O 1
ATOM 590 N N . ALA A 1 71 ? 3.553 -0.428 3.912 1.00 89.56 71 ALA A N 1
ATOM 591 C CA . ALA A 1 71 ? 2.255 -1.086 3.816 1.00 89.56 71 ALA A CA 1
ATOM 592 C C . ALA A 1 71 ? 2.019 -2.081 4.967 1.00 89.56 71 ALA A C 1
ATOM 594 O O . ALA A 1 71 ? 0.939 -2.098 5.555 1.00 89.56 71 ALA A O 1
ATOM 595 N N . GLU A 1 72 ? 3.035 -2.853 5.347 1.00 90.56 72 GLU A N 1
ATOM 596 C CA . GLU A 1 72 ? 3.008 -3.748 6.505 1.00 90.56 72 GLU A CA 1
ATOM 597 C C . GLU A 1 72 ? 2.723 -2.977 7.801 1.00 90.56 72 GLU A C 1
ATOM 599 O O . GLU A 1 72 ? 1.773 -3.302 8.516 1.00 90.56 72 GLU A O 1
ATOM 604 N N . ALA A 1 73 ? 3.460 -1.892 8.064 1.00 87.12 73 ALA A N 1
ATOM 605 C CA . ALA A 1 73 ? 3.244 -1.058 9.245 1.00 87.12 73 ALA A CA 1
ATOM 606 C C . ALA A 1 73 ? 1.815 -0.486 9.292 1.00 87.12 73 ALA A C 1
ATOM 608 O O . ALA A 1 73 ? 1.169 -0.479 10.342 1.00 87.12 73 ALA A O 1
ATOM 609 N N . LYS A 1 74 ? 1.280 -0.050 8.145 1.00 85.81 74 LYS A N 1
ATOM 610 C CA . LYS A 1 74 ? -0.108 0.417 8.040 1.00 85.81 74 LYS A CA 1
ATOM 611 C C . LYS A 1 74 ? -1.117 -0.703 8.288 1.00 85.81 74 LYS A C 1
ATOM 613 O O . LYS A 1 74 ? -2.089 -0.457 8.998 1.00 85.81 74 LYS A O 1
ATOM 618 N N . CYS A 1 75 ? -0.891 -1.913 7.770 1.00 87.06 75 CYS A N 1
ATOM 619 C CA . CYS A 1 75 ? -1.738 -3.073 8.069 1.00 87.06 75 CYS A CA 1
ATOM 620 C C . CYS A 1 75 ? -1.799 -3.338 9.576 1.00 87.06 75 CYS A C 1
ATOM 622 O O . CYS A 1 75 ? -2.888 -3.523 10.112 1.00 87.06 75 CYS A O 1
ATOM 624 N N . VAL A 1 76 ? -0.651 -3.306 10.262 1.00 85.25 76 VAL A N 1
ATOM 625 C CA . VAL A 1 76 ? -0.575 -3.505 11.719 1.00 85.25 76 VAL A CA 1
ATOM 626 C C . VAL A 1 76 ? -1.373 -2.439 12.464 1.00 85.25 76 VAL A C 1
ATOM 628 O O . VAL A 1 76 ? -2.194 -2.778 13.311 1.00 85.25 76 VAL A O 1
ATOM 631 N N . VAL A 1 77 ? -1.211 -1.161 12.110 1.00 83.94 77 VAL A N 1
ATOM 632 C CA . VAL A 1 77 ? -1.991 -0.067 12.716 1.00 83.94 77 VAL A CA 1
ATOM 633 C C . VAL A 1 77 ? -3.495 -0.259 12.505 1.00 83.94 77 VAL A C 1
ATOM 635 O O . VAL A 1 77 ? -4.268 -0.039 13.434 1.00 83.94 77 VAL A O 1
ATOM 638 N N . TYR A 1 78 ? -3.922 -0.690 11.314 1.00 82.62 78 TYR A N 1
ATOM 639 C CA . TYR A 1 78 ? -5.333 -0.987 11.051 1.00 82.62 78 TYR A CA 1
ATOM 640 C C . TYR A 1 78 ? -5.865 -2.127 11.923 1.00 82.62 78 TYR A C 1
ATOM 642 O O . TYR A 1 78 ? -6.957 -1.991 12.470 1.00 82.62 78 TYR A O 1
ATOM 650 N N . MET A 1 79 ? -5.111 -3.221 12.063 1.00 79.81 79 MET A N 1
ATOM 651 C CA . MET A 1 79 ? -5.503 -4.356 12.907 1.00 79.81 79 MET A CA 1
ATOM 652 C C . MET A 1 79 ? -5.609 -3.933 14.378 1.00 79.81 79 MET A C 1
ATOM 654 O O . MET A 1 79 ? -6.652 -4.129 14.991 1.00 79.81 79 MET A O 1
ATOM 658 N N . LEU A 1 80 ? -4.606 -3.219 14.898 1.00 81.69 80 LEU A N 1
ATOM 659 C CA . LEU A 1 80 ? -4.629 -2.689 16.267 1.00 81.69 80 LEU A CA 1
ATOM 660 C C . LEU A 1 80 ? -5.806 -1.732 16.508 1.00 81.69 80 LEU A C 1
ATOM 662 O O . LEU A 1 80 ? -6.436 -1.770 17.561 1.00 81.69 80 LEU A O 1
ATOM 666 N N . ALA A 1 81 ? -6.137 -0.873 15.539 1.00 76.56 81 ALA A N 1
ATOM 667 C CA . ALA A 1 81 ? -7.283 0.025 15.658 1.00 76.56 81 ALA A CA 1
ATOM 668 C C . ALA A 1 81 ? -8.621 -0.739 15.696 1.00 76.56 81 ALA A C 1
ATOM 670 O O . ALA A 1 81 ? -9.549 -0.322 16.399 1.00 76.56 81 ALA A O 1
ATOM 671 N N . GLN A 1 82 ? -8.733 -1.851 14.960 1.00 74.25 82 GLN A N 1
ATOM 672 C CA . GLN A 1 82 ? -9.904 -2.728 15.021 1.00 74.25 82 GLN A CA 1
ATOM 673 C C . GLN A 1 82 ? -10.004 -3.430 16.376 1.00 74.25 82 GLN A C 1
ATOM 675 O O . GLN A 1 82 ? -11.086 -3.417 16.960 1.00 74.25 82 GLN A O 1
ATOM 680 N N . ASP A 1 83 ? -8.895 -3.940 16.910 1.00 67.06 83 ASP A N 1
ATOM 681 C CA . ASP A 1 83 ? -8.850 -4.593 18.222 1.00 67.06 83 ASP A CA 1
ATOM 682 C C . ASP A 1 83 ? -9.250 -3.630 19.347 1.00 67.06 83 ASP A C 1
ATOM 684 O O . ASP A 1 83 ? -10.134 -3.950 20.137 1.00 67.06 83 ASP A O 1
ATOM 688 N N . ILE A 1 84 ? -8.726 -2.398 19.346 1.00 65.56 84 ILE A N 1
ATOM 689 C CA . ILE A 1 84 ? -9.138 -1.346 20.296 1.00 65.56 84 ILE A CA 1
ATOM 690 C C . ILE A 1 84 ? -10.636 -1.035 20.165 1.00 65.56 84 ILE A C 1
ATOM 692 O O . ILE A 1 84 ? -11.323 -0.787 21.154 1.00 65.56 84 ILE A O 1
ATOM 696 N N . THR A 1 85 ? -11.169 -1.017 18.941 1.00 72.81 85 THR A N 1
ATOM 697 C CA . THR A 1 85 ? -12.603 -0.777 18.714 1.00 72.81 85 THR A CA 1
ATOM 698 C C . THR A 1 85 ? -13.448 -1.931 19.251 1.00 72.81 85 THR A C 1
ATOM 700 O O . THR A 1 85 ? -14.532 -1.702 19.787 1.00 72.81 85 THR A O 1
ATOM 703 N N . ILE A 1 86 ? -12.971 -3.167 19.105 1.00 62.28 86 ILE A N 1
ATOM 704 C CA . ILE A 1 86 ? -13.609 -4.360 19.658 1.00 62.28 86 ILE A CA 1
ATOM 705 C C . ILE A 1 86 ? -13.583 -4.295 21.186 1.00 62.28 86 ILE A C 1
ATOM 707 O O . ILE A 1 86 ? -14.640 -4.433 21.793 1.00 62.28 86 ILE A O 1
ATOM 711 N N . GLU A 1 87 ? -12.432 -4.020 21.795 1.00 59.81 87 GLU A N 1
ATOM 712 C CA . GLU A 1 87 ? -12.268 -3.896 23.247 1.00 59.81 87 GLU A CA 1
ATOM 713 C C . GLU A 1 87 ? -13.178 -2.810 23.835 1.00 59.81 87 GLU A C 1
ATOM 715 O O . GLU A 1 87 ? -13.981 -3.105 24.715 1.00 59.81 87 GLU A O 1
ATOM 720 N N . LYS A 1 88 ? -13.193 -1.603 23.253 1.00 66.00 88 LYS A N 1
ATOM 721 C CA . LYS A 1 88 ? -14.120 -0.531 23.661 1.00 66.00 88 LYS A CA 1
ATOM 722 C C . LYS A 1 88 ? -15.586 -0.942 23.553 1.00 66.00 88 LYS A C 1
ATOM 724 O O . LYS A 1 88 ? -16.373 -0.669 24.451 1.00 66.00 88 LYS A O 1
ATOM 729 N N . ARG A 1 89 ? -15.973 -1.632 22.473 1.00 67.31 89 ARG A N 1
ATOM 730 C CA . ARG A 1 89 ? -17.342 -2.161 22.324 1.00 67.31 89 ARG A CA 1
ATOM 731 C C . ARG A 1 89 ? -17.663 -3.233 23.360 1.00 67.31 89 ARG A C 1
ATOM 733 O O . ARG A 1 89 ? -18.822 -3.357 23.747 1.00 67.31 89 ARG A O 1
ATOM 740 N N . TRP A 1 90 ? -16.682 -4.037 23.765 1.00 61.62 90 TRP A N 1
ATOM 741 C CA . TRP A 1 90 ? -16.846 -5.002 24.847 1.00 61.62 90 TRP A CA 1
ATOM 742 C C . TRP A 1 90 ? -17.029 -4.297 26.186 1.00 61.62 90 TRP A C 1
ATOM 744 O O . TRP A 1 90 ? -17.974 -4.644 26.882 1.00 61.62 90 TRP A O 1
ATOM 754 N N . GLU A 1 91 ? -16.219 -3.286 26.505 1.00 64.56 91 GLU A N 1
ATOM 755 C CA . GLU A 1 91 ? -16.346 -2.459 27.715 1.00 64.56 91 GLU A CA 1
ATOM 756 C C . GLU A 1 91 ? -17.690 -1.717 27.784 1.00 64.56 91 GLU A C 1
ATOM 758 O O . GLU A 1 91 ? -18.364 -1.736 28.811 1.00 64.56 91 GLU A O 1
ATOM 763 N N . GLU A 1 92 ? -18.142 -1.121 26.678 1.00 69.31 92 GLU A N 1
ATOM 764 C CA . GLU A 1 92 ? -19.461 -0.478 26.587 1.00 69.31 92 GLU A CA 1
ATOM 765 C C . GLU A 1 92 ? -20.609 -1.479 26.811 1.00 69.31 92 GLU A C 1
ATOM 767 O O . GLU A 1 92 ? -21.643 -1.129 27.382 1.00 69.31 92 GLU A O 1
ATOM 772 N N . ARG A 1 93 ? -20.439 -2.737 26.379 1.00 59.41 93 ARG A N 1
ATOM 773 C CA . ARG A 1 93 ? -21.429 -3.811 26.567 1.00 59.41 93 ARG A CA 1
ATOM 774 C C . ARG A 1 93 ? -21.375 -4.442 27.956 1.00 59.41 93 ARG A C 1
ATOM 776 O O . ARG A 1 93 ? -22.416 -4.852 28.455 1.00 59.41 93 ARG A O 1
ATOM 783 N N . SER A 1 94 ? -20.200 -4.546 28.569 1.00 60.91 94 SER A N 1
ATOM 784 C CA . SER A 1 94 ? -20.017 -5.105 29.915 1.00 60.91 94 SER A CA 1
ATOM 785 C C . SER A 1 94 ? -20.265 -4.077 31.022 1.00 60.91 94 SER A C 1
ATOM 787 O O . SER A 1 94 ? -20.586 -4.462 32.141 1.00 60.91 94 SER A O 1
ATOM 789 N N . GLY A 1 95 ? -20.219 -2.779 30.702 1.00 55.06 95 GLY A N 1
ATOM 790 C CA . GLY A 1 95 ? -20.716 -1.687 31.545 1.00 55.06 95 GLY A CA 1
ATOM 791 C C . GLY A 1 95 ? -22.245 -1.639 31.674 1.00 55.06 95 GLY A C 1
ATOM 792 O O . GLY A 1 95 ? -22.775 -0.824 32.433 1.00 55.06 95 GLY A O 1
ATOM 793 N N . VAL A 1 96 ? -22.974 -2.517 30.974 1.00 53.81 96 VAL A N 1
ATOM 794 C CA . VAL A 1 96 ? -24.382 -2.784 31.270 1.00 53.81 96 VAL A CA 1
ATOM 795 C C . VAL A 1 96 ? -24.430 -3.507 32.613 1.00 53.81 96 VAL A C 1
ATOM 797 O O . VAL A 1 96 ? -24.114 -4.692 32.709 1.00 53.81 96 VAL A O 1
ATOM 800 N N . ILE A 1 97 ? -24.815 -2.764 33.655 1.00 55.81 97 ILE A N 1
ATOM 801 C CA . ILE A 1 97 ? -25.159 -3.296 34.978 1.00 55.81 97 ILE A CA 1
ATOM 802 C C . ILE A 1 97 ? -26.014 -4.551 34.761 1.00 55.81 97 ILE A C 1
ATOM 804 O O . ILE A 1 97 ? -27.011 -4.456 34.037 1.00 55.81 97 ILE A O 1
ATOM 808 N N . PRO A 1 98 ? -25.663 -5.713 35.342 1.00 50.16 98 PRO A N 1
ATOM 809 C CA . PRO A 1 98 ? -26.486 -6.902 35.207 1.00 50.16 98 PRO A CA 1
ATOM 810 C C . PRO A 1 98 ? -27.888 -6.566 35.718 1.00 50.16 98 PRO A C 1
ATOM 812 O O . PRO A 1 98 ? -28.107 -6.376 36.908 1.00 50.16 98 PRO A O 1
ATOM 815 N N . CY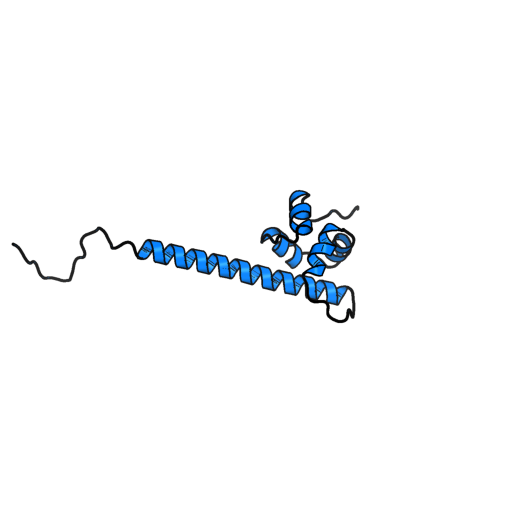S A 1 99 ? -28.857 -6.479 34.811 1.00 50.03 99 CYS A N 1
ATOM 816 C CA . CYS A 1 99 ? -30.272 -6.283 35.123 1.00 50.03 99 CYS A CA 1
ATOM 817 C C . CYS A 1 99 ? -30.949 -7.594 35.574 1.00 50.03 99 CYS A C 1
ATOM 819 O O . CYS A 1 99 ? -32.158 -7.765 35.441 1.00 50.03 99 CYS A O 1
ATOM 821 N N . GLY A 1 100 ? -30.157 -8.514 36.129 1.00 53.66 100 GLY A N 1
ATOM 822 C CA . GLY A 1 100 ? -30.595 -9.734 36.792 1.00 53.66 100 GLY A CA 1
ATOM 823 C C . GLY A 1 100 ? -30.177 -9.711 38.265 1.00 53.66 100 GLY A C 1
ATOM 824 O O . GLY A 1 100 ? -29.235 -9.001 38.617 1.00 53.66 100 GLY A O 1
ATOM 825 N N . PRO A 1 101 ? -30.875 -10.452 39.141 1.00 49.44 101 PRO A N 1
ATOM 826 C CA . PRO A 1 101 ? -30.589 -10.453 40.570 1.00 49.44 101 PRO A CA 1
ATOM 827 C C . PRO A 1 101 ? -29.125 -10.829 40.830 1.00 49.44 101 PRO A C 1
ATOM 829 O O . PRO A 1 101 ? -28.669 -11.911 40.463 1.00 49.44 101 PRO A O 1
ATOM 832 N N . ILE A 1 102 ? -28.393 -9.912 41.467 1.00 50.84 102 ILE A N 1
ATOM 833 C CA . ILE A 1 102 ? -27.072 -10.178 42.031 1.00 50.84 102 ILE A CA 1
ATOM 834 C C . ILE A 1 102 ? -27.319 -11.000 43.295 1.00 50.84 102 ILE A C 1
ATOM 836 O O . ILE A 1 102 ? -27.784 -10.473 44.305 1.00 50.84 102 ILE A O 1
ATOM 840 N N . PHE A 1 103 ? -27.053 -12.302 43.234 1.00 47.97 103 PHE A N 1
ATOM 841 C CA . PHE A 1 103 ? -27.017 -13.137 44.428 1.00 47.97 103 PHE A CA 1
ATOM 842 C C . PHE A 1 103 ? -25.691 -12.870 45.144 1.00 47.97 103 PHE A C 1
ATOM 844 O O . PHE A 1 103 ? -24.644 -13.367 44.736 1.00 47.97 103 PHE A O 1
ATOM 851 N N . HIS A 1 104 ? -25.736 -12.043 46.188 1.00 41.94 104 HIS A N 1
ATOM 852 C CA . HIS A 1 104 ? -24.697 -12.051 47.210 1.00 41.94 104 HIS A CA 1
ATOM 853 C C . HIS A 1 104 ? -24.888 -13.298 48.075 1.00 41.94 104 HIS A C 1
ATOM 855 O O . HIS A 1 104 ? -26.012 -13.601 48.473 1.00 41.94 104 HIS A O 1
ATOM 861 N N . GLU A 1 105 ? -23.790 -14.012 48.315 1.00 48.34 105 GLU A N 1
ATOM 862 C CA . GLU A 1 105 ? -23.708 -15.180 49.191 1.00 48.34 105 GLU A CA 1
ATOM 863 C C . GLU A 1 105 ? -24.521 -14.966 50.486 1.00 48.34 105 GLU A C 1
ATOM 865 O O . GLU A 1 105 ? -24.280 -14.033 51.252 1.00 48.34 105 GLU A O 1
ATOM 870 N N . ASP A 1 106 ? -25.528 -15.823 50.663 1.00 51.28 106 ASP A N 1
ATOM 871 C CA . ASP A 1 106 ? -26.183 -16.221 51.911 1.00 51.28 106 ASP A CA 1
ATOM 872 C C . ASP A 1 106 ? -26.486 -15.150 52.972 1.00 51.28 106 ASP A C 1
ATOM 874 O O . ASP A 1 106 ? -26.144 -15.317 54.139 1.00 51.28 106 ASP A O 1
ATOM 878 N N . ASN A 1 107 ? -27.253 -14.108 52.636 1.00 45.59 107 ASN A N 1
ATOM 879 C CA . ASN A 1 107 ? -28.094 -13.449 53.645 1.00 45.59 107 ASN A CA 1
ATOM 880 C C . ASN A 1 107 ? -29.458 -13.046 53.076 1.00 45.59 107 ASN A C 1
ATOM 882 O O . ASN A 1 107 ? -29.634 -12.010 52.437 1.00 45.59 107 ASN A O 1
ATOM 886 N N . LEU A 1 108 ? -30.442 -13.898 53.357 1.00 40.88 108 LEU A N 1
ATOM 887 C CA . LEU A 1 108 ? -31.868 -13.647 53.188 1.00 40.88 108 LEU A CA 1
ATOM 888 C C . LEU A 1 108 ? -32.286 -12.514 54.146 1.00 40.88 108 LEU A C 1
ATOM 890 O O . LEU A 1 108 ? -32.546 -12.754 55.322 1.00 40.88 108 LEU A O 1
ATOM 894 N N . ILE A 1 109 ? -32.348 -11.274 53.658 1.00 45.41 109 ILE A N 1
ATOM 895 C CA . ILE A 1 109 ? -33.084 -10.201 54.339 1.00 45.41 109 ILE A CA 1
ATOM 896 C C . ILE A 1 109 ? -34.507 -10.220 53.774 1.00 45.41 109 ILE A C 1
ATOM 898 O O . ILE A 1 109 ? -34.734 -9.819 52.633 1.00 45.41 109 ILE A O 1
ATOM 902 N N . ALA A 1 110 ? -35.453 -10.734 54.558 1.00 42.47 110 ALA A N 1
ATOM 903 C CA . ALA A 1 110 ? -36.882 -10.582 54.304 1.00 42.47 110 ALA A CA 1
ATOM 904 C C . ALA A 1 110 ? -37.372 -9.269 54.945 1.00 42.47 110 ALA A C 1
ATOM 906 O O . ALA A 1 110 ? -36.941 -8.943 56.053 1.00 42.47 110 ALA A O 1
ATOM 907 N N . PHE A 1 111 ? -38.235 -8.528 54.240 1.00 38.72 111 PHE A N 1
ATOM 908 C CA . PHE A 1 111 ? -38.970 -7.375 54.780 1.00 38.72 111 PHE A CA 1
ATOM 909 C C . PHE A 1 111 ? -40.150 -7.826 55.642 1.00 38.72 111 PHE A C 1
ATOM 911 O O . PHE A 1 111 ? -40.786 -8.841 55.270 1.00 38.72 111 PHE A O 1
#